Protein AF-A0A9E0J235-F1 (afdb_monomer_lite)

Radius of gyration: 13.7 Å; chains: 1; bounding box: 37×40×34 Å

Structure (mmCIF, N/CA/C/O backbone):
data_AF-A0A9E0J235-F1
#
_entry.id   AF-A0A9E0J235-F1
#
loop_
_atom_site.group_PDB
_atom_site.id
_atom_site.type_symbol
_atom_site.label_atom_id
_atom_site.label_alt_id
_atom_site.label_comp_id
_atom_site.label_asym_id
_atom_site.label_entity_id
_atom_site.label_seq_id
_atom_site.pdbx_PDB_ins_code
_atom_site.Cartn_x
_atom_site.Cartn_y
_atom_site.Cartn_z
_atom_site.occupancy
_atom_site.B_iso_or_equiv
_atom_site.auth_seq_id
_atom_site.auth_comp_id
_atom_site.auth_asym_id
_atom_site.auth_atom_id
_atom_site.pdbx_PDB_model_num
ATOM 1 N N . MET A 1 1 ? 22.272 4.866 0.485 1.00 37.78 1 MET A N 1
ATOM 2 C CA . MET A 1 1 ? 21.443 4.958 -0.735 1.00 37.78 1 MET A CA 1
ATOM 3 C C . MET A 1 1 ? 20.359 5.985 -0.483 1.00 37.78 1 MET A C 1
ATOM 5 O O . MET A 1 1 ? 19.575 5.805 0.43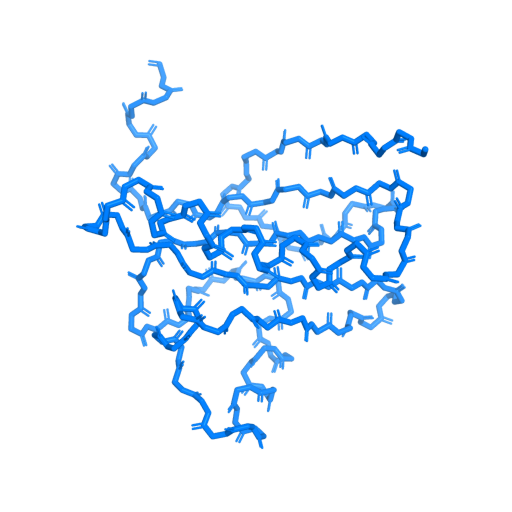8 1.00 37.78 1 MET A O 1
ATOM 9 N N . THR A 1 2 ? 20.383 7.093 -1.216 1.00 34.56 2 THR A N 1
ATOM 10 C CA . THR A 1 2 ? 19.401 8.182 -1.133 1.00 34.56 2 THR A CA 1
ATOM 11 C C . THR A 1 2 ? 18.332 7.946 -2.194 1.00 34.56 2 THR A C 1
ATOM 13 O O . THR A 1 2 ? 18.632 8.058 -3.378 1.00 34.56 2 THR A O 1
ATOM 16 N N . ALA A 1 3 ? 17.122 7.573 -1.780 1.00 36.03 3 ALA A N 1
ATOM 17 C CA . ALA A 1 3 ? 15.967 7.515 -2.671 1.00 36.03 3 ALA A CA 1
ATOM 18 C C . ALA A 1 3 ? 15.360 8.919 -2.790 1.00 36.03 3 ALA A C 1
ATOM 20 O O . ALA A 1 3 ? 15.137 9.584 -1.773 1.00 36.03 3 ALA A O 1
ATOM 21 N N . THR A 1 4 ? 15.097 9.369 -4.015 1.00 39.34 4 THR A N 1
ATOM 22 C CA . THR A 1 4 ? 14.399 10.635 -4.264 1.00 39.34 4 THR A CA 1
ATOM 23 C C . THR A 1 4 ? 12.897 10.374 -4.193 1.00 39.34 4 THR A C 1
ATOM 25 O O . THR A 1 4 ? 12.363 9.540 -4.922 1.00 39.34 4 THR A O 1
ATOM 28 N N . VAL A 1 5 ? 12.211 11.057 -3.273 1.00 47.66 5 VAL A N 1
ATOM 29 C CA . VAL A 1 5 ? 10.757 10.942 -3.101 1.00 47.66 5 VAL A CA 1
ATOM 30 C C . VAL A 1 5 ? 10.092 12.087 -3.851 1.00 47.66 5 VAL A C 1
ATOM 32 O O . VAL A 1 5 ? 10.194 13.243 -3.443 1.00 47.66 5 VAL A O 1
ATOM 35 N N . THR A 1 6 ? 9.398 11.771 -4.942 1.00 49.62 6 THR A N 1
ATOM 36 C CA . THR A 1 6 ? 8.580 12.742 -5.673 1.00 49.62 6 THR A CA 1
ATOM 37 C C . THR A 1 6 ? 7.124 12.556 -5.265 1.00 49.62 6 THR A C 1
ATOM 39 O O . THR A 1 6 ? 6.482 11.558 -5.599 1.00 49.62 6 THR A O 1
ATOM 42 N N . THR A 1 7 ? 6.604 13.516 -4.501 1.00 43.28 7 THR A N 1
ATOM 43 C CA . THR A 1 7 ? 5.194 13.558 -4.104 1.00 43.28 7 THR A CA 1
ATOM 44 C C . THR A 1 7 ? 4.399 14.258 -5.195 1.00 43.28 7 THR A C 1
ATOM 46 O O . THR A 1 7 ? 4.655 15.423 -5.494 1.00 43.28 7 THR A O 1
ATOM 49 N N . THR A 1 8 ? 3.419 13.579 -5.788 1.00 45.62 8 THR A N 1
ATOM 50 C CA . THR A 1 8 ? 2.490 14.212 -6.729 1.00 45.62 8 THR A CA 1
ATOM 51 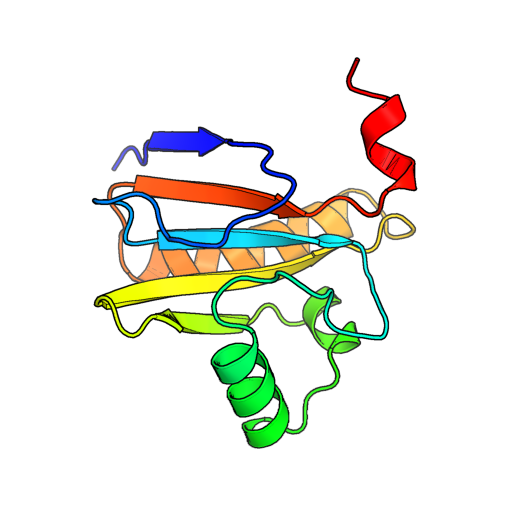C C . THR A 1 8 ? 1.059 13.891 -6.308 1.00 45.62 8 THR A C 1
ATOM 53 O O . THR A 1 8 ? 0.646 12.733 -6.280 1.00 45.62 8 THR A O 1
ATOM 56 N N . ALA A 1 9 ? 0.297 14.926 -5.950 1.00 39.66 9 ALA A N 1
ATOM 57 C CA . ALA A 1 9 ? -1.137 14.821 -5.712 1.00 39.66 9 ALA A CA 1
ATOM 58 C C . ALA A 1 9 ? -1.841 14.816 -7.072 1.00 39.66 9 ALA A C 1
ATOM 60 O O . ALA A 1 9 ? -1.795 15.808 -7.796 1.00 39.66 9 ALA A O 1
ATOM 61 N N . ILE A 1 10 ? -2.431 13.686 -7.460 1.00 44.19 10 ILE A N 1
ATOM 62 C CA . ILE A 1 10 ? -3.074 13.544 -8.768 1.00 44.19 10 ILE A CA 1
ATOM 63 C C . ILE A 1 10 ? -4.445 12.919 -8.549 1.00 44.19 10 ILE A C 1
ATOM 65 O O . ILE A 1 10 ? -4.550 11.791 -8.076 1.00 44.19 10 ILE A O 1
ATOM 69 N N . ALA A 1 11 ? -5.495 13.650 -8.926 1.00 37.34 11 ALA A N 1
ATOM 70 C CA . ALA A 1 11 ? -6.886 13.206 -8.838 1.00 37.34 11 ALA A CA 1
ATOM 71 C C . ALA A 1 11 ? -7.223 12.057 -9.812 1.00 37.34 11 ALA A C 1
ATOM 73 O O . ALA A 1 11 ? -8.288 11.451 -9.732 1.00 37.34 11 ALA A O 1
ATOM 74 N N . SER A 1 12 ? -6.341 11.743 -10.764 1.00 37.00 12 SER A N 1
ATOM 75 C CA . SER A 1 12 ? -6.540 10.675 -11.748 1.00 37.00 12 SER A CA 1
ATOM 76 C C . SER A 1 12 ? -5.194 10.226 -12.306 1.00 37.00 12 SER A C 1
ATOM 78 O O . SER A 1 12 ? -4.567 10.952 -13.073 1.00 37.00 12 SER A O 1
ATOM 80 N N . PHE A 1 13 ? -4.741 9.025 -11.942 1.00 44.78 13 PHE A N 1
ATOM 81 C CA . PHE A 1 13 ? -3.504 8.467 -12.483 1.00 44.78 13 PHE A CA 1
ATOM 82 C C . PHE A 1 13 ? -3.799 7.337 -13.462 1.00 44.78 13 PHE A C 1
ATOM 84 O O . PHE A 1 13 ? -3.804 6.159 -13.115 1.00 44.78 13 PHE A O 1
ATOM 91 N N . GLN A 1 14 ? -4.084 7.715 -14.710 1.00 41.50 14 GLN A N 1
ATOM 92 C CA . GLN A 1 14 ? -4.375 6.757 -15.780 1.00 41.50 14 GLN A CA 1
ATOM 93 C C . GLN A 1 14 ? -3.113 6.074 -16.332 1.00 41.50 14 GLN A C 1
ATOM 95 O O . GLN A 1 14 ? -3.226 5.030 -16.972 1.00 41.50 14 GLN A O 1
ATOM 100 N N . LYS A 1 15 ? -1.913 6.627 -16.088 1.00 40.53 15 LYS A N 1
ATOM 101 C CA . LYS A 1 15 ? -0.655 6.098 -16.626 1.00 40.53 15 LYS A CA 1
ATOM 102 C C . LYS A 1 15 ? 0.521 6.396 -15.698 1.00 40.53 15 LYS A C 1
ATOM 104 O O . LYS A 1 15 ? 0.698 7.542 -15.299 1.00 40.53 15 LYS A O 1
ATOM 109 N N . ALA A 1 16 ? 1.326 5.371 -15.400 1.00 46.59 16 ALA A N 1
ATOM 110 C CA . ALA A 1 16 ? 2.620 5.548 -14.745 1.00 46.59 16 ALA A CA 1
ATOM 111 C C . ALA A 1 16 ? 3.464 6.570 -15.527 1.00 46.59 16 ALA A C 1
ATOM 113 O O . ALA A 1 16 ? 3.489 6.510 -16.760 1.00 46.59 16 ALA A O 1
ATOM 114 N N . PRO A 1 17 ? 4.130 7.523 -14.858 1.00 48.66 17 PRO A N 1
ATOM 115 C CA . PRO A 1 17 ? 4.948 8.492 -15.561 1.00 48.66 17 PRO A CA 1
ATOM 116 C C . PRO A 1 17 ? 6.161 7.740 -16.122 1.00 48.66 17 PRO A C 1
ATOM 118 O O . PRO A 1 17 ? 6.748 6.891 -15.447 1.00 48.66 17 PRO A O 1
ATOM 121 N N . ALA A 1 18 ? 6.495 7.995 -17.387 1.00 44.62 18 ALA A N 1
ATOM 122 C CA . ALA A 1 18 ? 7.552 7.266 -18.077 1.00 44.62 18 ALA A CA 1
ATOM 123 C C . ALA A 1 18 ? 8.865 7.344 -17.276 1.00 44.62 18 ALA A C 1
ATOM 125 O O . ALA A 1 18 ? 9.374 8.432 -17.024 1.00 44.62 18 ALA A O 1
ATOM 126 N N . GLY A 1 19 ? 9.378 6.187 -16.849 1.00 52.75 19 GLY A N 1
ATOM 127 C CA . GLY A 1 19 ? 10.605 6.067 -16.054 1.00 52.75 19 GLY A CA 1
ATOM 128 C C . GLY A 1 19 ? 10.400 5.725 -14.576 1.00 52.75 19 GLY A C 1
ATOM 129 O O . GLY A 1 19 ? 11.308 5.154 -13.977 1.00 52.75 19 GLY A O 1
ATOM 130 N N . ILE A 1 20 ? 9.219 5.963 -13.989 1.00 60.53 20 ILE A N 1
ATOM 131 C CA . ILE A 1 20 ? 8.978 5.589 -12.588 1.00 60.53 20 ILE A CA 1
ATOM 132 C C . ILE A 1 20 ? 8.505 4.143 -12.506 1.00 60.53 20 ILE A C 1
ATOM 134 O O . ILE A 1 20 ? 7.383 3.801 -12.880 1.00 60.53 20 ILE A O 1
ATOM 138 N N . ARG A 1 21 ? 9.385 3.297 -11.969 1.00 71.06 21 ARG A N 1
ATOM 139 C CA . ARG A 1 21 ? 9.124 1.868 -11.784 1.00 71.06 21 ARG A CA 1
ATOM 140 C C . ARG A 1 21 ? 8.477 1.537 -10.449 1.00 71.06 21 ARG A C 1
ATOM 142 O O . ARG A 1 21 ? 7.934 0.453 -10.348 1.00 71.06 21 ARG A O 1
ATOM 149 N N . HIS A 1 22 ? 8.496 2.417 -9.448 1.00 77.12 22 HIS A N 1
ATOM 150 C CA . HIS A 1 22 ? 7.948 2.107 -8.125 1.00 77.12 22 HIS A CA 1
ATOM 151 C C . HIS A 1 22 ? 6.933 3.155 -7.696 1.00 77.12 22 HIS A C 1
ATOM 153 O O . HIS A 1 22 ? 7.233 4.347 -7.659 1.00 77.12 22 HIS A O 1
ATOM 159 N N . ILE A 1 23 ? 5.720 2.709 -7.383 1.00 80.06 23 ILE A N 1
ATOM 160 C CA . ILE A 1 23 ? 4.594 3.587 -7.061 1.00 80.06 23 ILE A CA 1
ATOM 161 C C . ILE A 1 23 ? 3.990 3.142 -5.734 1.00 80.06 23 ILE A C 1
ATOM 163 O O . ILE A 1 23 ? 3.616 1.983 -5.581 1.00 80.06 23 ILE A O 1
ATOM 167 N N . LEU A 1 24 ? 3.862 4.057 -4.776 1.00 83.81 24 LEU A N 1
ATOM 168 C CA . LEU A 1 24 ? 3.084 3.847 -3.560 1.00 83.81 24 LEU A CA 1
ATOM 169 C C . LEU A 1 24 ? 1.772 4.618 -3.676 1.00 83.81 24 LEU A C 1
ATOM 171 O O . LEU A 1 24 ? 1.766 5.847 -3.709 1.00 83.81 24 LEU A O 1
ATOM 175 N N . VAL A 1 25 ? 0.664 3.889 -3.714 1.00 82.62 25 VAL A N 1
ATOM 176 C CA . VAL A 1 25 ? -0.687 4.438 -3.772 1.00 82.62 25 VAL A CA 1
ATOM 177 C C . VAL A 1 25 ? -1.288 4.420 -2.378 1.00 82.62 25 VAL A C 1
ATOM 179 O O . VAL A 1 25 ? -1.511 3.359 -1.790 1.00 82.62 25 VAL A O 1
ATOM 182 N N . VAL A 1 26 ? -1.571 5.613 -1.872 1.00 83.88 26 VAL A N 1
ATOM 183 C CA . VAL A 1 26 ? -2.218 5.853 -0.588 1.00 83.88 26 VAL A CA 1
ATOM 184 C C . VAL A 1 26 ? -3.644 6.309 -0.854 1.00 83.88 26 VAL A C 1
ATOM 186 O O . VAL A 1 26 ? -3.872 7.267 -1.587 1.00 83.88 26 VAL A O 1
ATOM 189 N N . THR A 1 27 ? -4.611 5.627 -0.260 1.00 81.19 27 THR A N 1
ATOM 190 C CA . THR A 1 27 ? -6.037 5.962 -0.371 1.00 81.19 27 THR A CA 1
ATOM 191 C C . THR A 1 27 ? -6.673 5.944 1.022 1.00 81.19 27 THR A C 1
ATOM 193 O O . THR A 1 27 ? -6.185 5.220 1.892 1.00 81.19 27 THR A O 1
ATOM 196 N N . PRO A 1 28 ? -7.716 6.742 1.304 1.00 81.56 28 PRO A N 1
ATOM 197 C CA . PRO A 1 28 ? -8.439 6.630 2.561 1.00 81.56 28 PRO A CA 1
ATOM 198 C C . PRO A 1 28 ? -9.136 5.269 2.670 1.00 81.56 28 PRO A C 1
ATOM 200 O O . PRO A 1 28 ? -9.423 4.607 1.669 1.00 81.56 28 PRO A O 1
ATOM 203 N N . LEU A 1 29 ? -9.419 4.848 3.903 1.00 80.06 29 LEU A N 1
ATOM 204 C CA . LEU A 1 29 ? -10.173 3.628 4.171 1.00 80.06 29 LEU A CA 1
ATOM 205 C C . LEU A 1 29 ? -11.523 3.664 3.441 1.00 80.06 29 LEU A C 1
ATOM 207 O O . LEU A 1 29 ? -12.394 4.476 3.743 1.00 80.06 29 LEU A O 1
ATOM 211 N N . ALA A 1 30 ? -11.709 2.731 2.511 1.00 76.69 30 ALA A N 1
ATOM 212 C CA . ALA A 1 30 ? -12.942 2.573 1.761 1.00 76.69 30 ALA A CA 1
ATOM 213 C C . ALA A 1 30 ? -13.352 1.098 1.716 1.00 76.69 30 ALA A C 1
ATOM 215 O O . ALA A 1 30 ? -12.525 0.192 1.606 1.00 76.69 30 ALA A O 1
ATOM 216 N N . LYS A 1 31 ? -14.664 0.838 1.764 1.00 72.38 31 LYS A N 1
ATOM 217 C CA . LYS A 1 31 ? -15.208 -0.528 1.636 1.00 72.38 31 LYS A CA 1
ATOM 218 C C . LYS A 1 31 ? -15.063 -1.079 0.213 1.00 72.38 31 LYS A C 1
ATOM 220 O O . LYS A 1 31 ? -15.082 -2.292 0.014 1.00 72.38 31 LYS A O 1
ATOM 225 N N . THR A 1 32 ? -14.908 -0.194 -0.768 1.00 70.75 32 THR A N 1
ATOM 226 C CA . THR A 1 32 ? -14.819 -0.505 -2.196 1.00 70.75 32 THR A CA 1
ATOM 227 C C . THR A 1 32 ? -13.606 0.171 -2.819 1.00 70.75 32 THR A C 1
ATOM 229 O O . THR A 1 32 ? -13.218 1.262 -2.413 1.00 70.75 32 THR A O 1
ATOM 232 N N . LEU A 1 33 ? -13.031 -0.454 -3.846 1.00 70.25 33 LEU A N 1
ATOM 233 C CA . LEU A 1 33 ? -11.965 0.153 -4.642 1.00 70.25 33 LEU A CA 1
ATOM 234 C C . LEU A 1 33 ? -12.513 1.342 -5.445 1.00 70.25 33 LEU A C 1
ATOM 236 O O . LEU A 1 33 ? -13.471 1.167 -6.203 1.00 70.25 33 LEU A O 1
ATOM 240 N N . ALA A 1 34 ? -11.890 2.514 -5.306 1.00 68.44 34 ALA A N 1
ATOM 241 C CA . ALA A 1 34 ? -12.251 3.710 -6.062 1.00 68.44 34 ALA A CA 1
ATOM 242 C C . ALA A 1 34 ? -12.126 3.483 -7.582 1.00 68.44 34 ALA A C 1
ATOM 244 O O . ALA A 1 34 ? -11.264 2.736 -8.066 1.00 68.44 34 ALA A O 1
ATOM 245 N N . GLN A 1 35 ? -13.014 4.117 -8.351 1.00 59.69 35 GLN A N 1
ATOM 246 C CA . GLN A 1 35 ? -12.913 4.124 -9.808 1.00 59.69 35 GLN A CA 1
ATOM 247 C C . GLN A 1 35 ? -11.758 5.057 -10.206 1.00 59.69 35 GLN A C 1
ATOM 249 O O . GLN A 1 35 ? -11.679 6.169 -9.705 1.00 59.69 35 GLN A O 1
ATOM 254 N N . GLY A 1 36 ? -10.829 4.586 -11.046 1.00 64.88 36 GLY A N 1
ATOM 255 C CA . GLY A 1 36 ? -9.627 5.347 -11.426 1.00 64.88 36 GLY A CA 1
ATOM 256 C C . GLY A 1 36 ? -8.334 4.964 -10.693 1.00 64.88 36 GLY A C 1
ATOM 257 O O . GLY A 1 36 ? -7.304 5.587 -10.937 1.00 64.88 36 GLY A O 1
ATOM 258 N N . LEU A 1 37 ? -8.350 3.931 -9.838 1.00 67.56 37 LEU A N 1
ATOM 259 C CA . LEU A 1 37 ? -7.116 3.395 -9.252 1.00 67.56 37 LEU A CA 1
ATOM 260 C C . LEU A 1 37 ? -6.200 2.794 -10.335 1.00 67.56 37 LEU A C 1
ATOM 262 O O . LEU A 1 37 ? -6.700 2.081 -11.220 1.00 67.56 37 LEU A O 1
ATOM 266 N N . PRO A 1 38 ? -4.872 3.008 -10.249 1.00 67.81 38 PRO A N 1
ATOM 267 C CA . PRO A 1 38 ? -3.942 2.363 -11.162 1.00 67.81 38 PRO A CA 1
ATOM 268 C C . PRO A 1 38 ? -4.071 0.843 -11.037 1.00 67.81 38 PRO A C 1
ATOM 270 O O . PRO A 1 38 ? -4.409 0.319 -9.980 1.00 67.81 38 PRO A O 1
ATOM 273 N N . ALA A 1 39 ? -3.858 0.111 -12.132 1.00 72.62 39 ALA A N 1
ATOM 274 C CA . ALA A 1 39 ? -3.848 -1.355 -12.123 1.00 72.62 39 ALA A CA 1
ATOM 275 C C . ALA A 1 39 ? -5.027 -2.017 -11.364 1.00 72.62 39 ALA A C 1
ATOM 277 O O . ALA A 1 39 ? -4.888 -3.107 -10.810 1.00 72.62 39 ALA A O 1
ATOM 278 N N . ARG A 1 40 ? -6.210 -1.381 -11.341 1.00 75.31 40 ARG A N 1
ATOM 279 C CA . ARG A 1 40 ? -7.370 -1.829 -10.552 1.00 75.31 40 ARG A CA 1
ATOM 280 C C . ARG A 1 40 ? -7.761 -3.277 -10.836 1.00 75.31 40 ARG A C 1
ATOM 282 O O . ARG A 1 40 ? -8.135 -3.996 -9.914 1.00 75.31 40 ARG A O 1
ATOM 289 N N . SER A 1 41 ? -7.682 -3.706 -12.094 1.00 76.50 41 SER A N 1
ATOM 290 C CA . SER A 1 41 ? -7.958 -5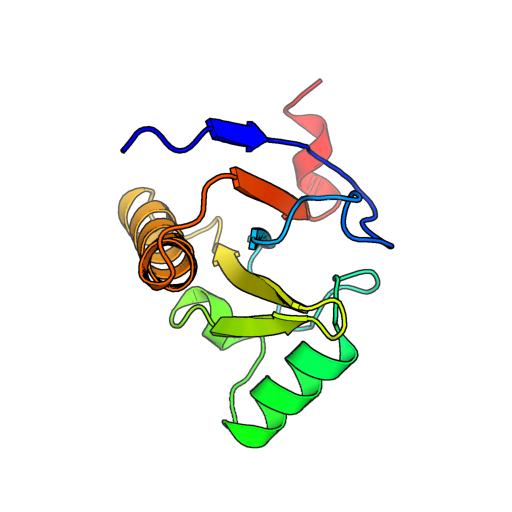.088 -12.499 1.00 76.50 41 SER A CA 1
ATOM 291 C C . SER A 1 41 ? -6.972 -6.080 -11.874 1.00 76.50 41 SER A C 1
ATOM 293 O O . SER A 1 41 ? -7.393 -7.128 -11.388 1.00 76.50 41 SER A O 1
ATOM 295 N N . GLN A 1 42 ? -5.685 -5.731 -11.809 1.00 80.75 42 GLN A N 1
ATOM 296 C CA . GLN A 1 42 ? -4.646 -6.539 -11.164 1.00 80.75 42 GLN A CA 1
ATOM 297 C C . GLN A 1 42 ? -4.824 -6.540 -9.646 1.00 80.75 42 GLN A C 1
ATOM 299 O O . GLN A 1 42 ? -4.789 -7.603 -9.035 1.00 80.75 42 GLN A O 1
ATOM 304 N N . LEU A 1 43 ? -5.111 -5.385 -9.038 1.00 81.38 43 LEU A N 1
ATOM 305 C CA . LEU A 1 43 ? -5.408 -5.294 -7.607 1.00 81.38 43 LEU A CA 1
ATOM 306 C C . LEU A 1 43 ? -6.621 -6.158 -7.237 1.00 81.38 43 LEU A C 1
ATOM 308 O O . LEU A 1 43 ? -6.559 -6.931 -6.285 1.00 81.38 43 LEU A O 1
ATOM 312 N N . ALA A 1 44 ? -7.703 -6.089 -8.017 1.00 80.94 44 ALA A N 1
ATOM 313 C CA . ALA A 1 44 ? -8.886 -6.920 -7.818 1.00 80.94 44 ALA A CA 1
ATOM 314 C C . ALA A 1 44 ? -8.578 -8.418 -7.991 1.00 80.94 44 ALA A C 1
ATOM 316 O O . ALA A 1 44 ? -9.062 -9.234 -7.208 1.00 80.94 44 ALA A O 1
ATOM 317 N N . ALA A 1 45 ? -7.746 -8.787 -8.970 1.00 82.81 45 ALA A N 1
ATOM 318 C CA . ALA A 1 45 ? -7.309 -10.167 -9.166 1.00 82.81 45 ALA A CA 1
ATOM 319 C C . ALA A 1 45 ? -6.453 -10.677 -7.994 1.00 82.81 45 ALA A C 1
ATOM 321 O O . ALA A 1 45 ? -6.673 -11.788 -7.517 1.00 82.81 45 ALA A O 1
ATOM 322 N N . VAL A 1 46 ? -5.521 -9.865 -7.482 1.00 83.50 46 VAL A N 1
ATOM 323 C CA . VAL A 1 46 ? -4.675 -10.209 -6.327 1.00 83.50 46 VAL A CA 1
ATOM 324 C C . VAL A 1 46 ? -5.504 -10.315 -5.046 1.00 83.50 46 VAL A C 1
ATOM 326 O O . VAL A 1 46 ? -5.320 -11.270 -4.292 1.00 83.50 46 VAL A O 1
ATOM 329 N N . LEU A 1 47 ? -6.444 -9.392 -4.820 1.00 83.62 47 LEU A N 1
ATOM 330 C CA . LEU A 1 47 ? -7.385 -9.453 -3.698 1.00 83.62 47 LEU A CA 1
ATOM 331 C C . LEU A 1 47 ? -8.244 -10.719 -3.767 1.00 83.62 47 LEU A C 1
ATOM 333 O O . LEU A 1 47 ? -8.357 -11.426 -2.771 1.00 83.62 47 LEU A O 1
ATOM 337 N N . LYS A 1 48 ? -8.770 -11.062 -4.952 1.00 81.88 48 LYS A N 1
ATOM 338 C CA . LYS A 1 48 ? -9.538 -12.298 -5.160 1.00 81.88 48 LYS A CA 1
ATOM 339 C C . LYS A 1 48 ? -8.682 -13.549 -4.944 1.00 81.88 48 LYS A C 1
ATOM 341 O O . LYS A 1 48 ? -9.150 -14.488 -4.317 1.00 81.88 48 LYS A O 1
ATOM 346 N N . ARG A 1 49 ? -7.424 -13.556 -5.408 1.00 84.50 49 ARG A N 1
ATOM 347 C CA . ARG A 1 49 ? -6.484 -14.679 -5.224 1.00 84.50 49 ARG A CA 1
ATOM 348 C C . ARG A 1 49 ? -6.114 -14.907 -3.759 1.00 84.50 49 ARG A C 1
ATOM 350 O O . ARG A 1 49 ? -5.839 -16.034 -3.376 1.00 84.50 49 ARG A O 1
ATOM 357 N N . ARG A 1 50 ? -6.045 -13.837 -2.965 1.00 79.44 50 ARG A N 1
ATOM 358 C CA . ARG A 1 50 ? -5.699 -13.889 -1.536 1.00 79.44 50 ARG A CA 1
ATOM 359 C C . ARG A 1 50 ? -6.929 -13.924 -0.619 1.00 79.44 50 ARG A C 1
ATOM 361 O O . ARG A 1 50 ? -6.751 -13.874 0.589 1.00 79.44 50 ARG A O 1
ATOM 368 N N . GLU A 1 51 ? -8.140 -13.965 -1.183 1.00 79.62 51 GLU A N 1
ATOM 369 C CA . GLU A 1 51 ? -9.418 -13.895 -0.454 1.00 79.62 51 GLU A CA 1
ATOM 370 C C . GLU A 1 51 ? -9.525 -12.678 0.491 1.00 79.62 51 GLU A C 1
ATOM 372 O O . GLU A 1 51 ? -10.170 -12.715 1.538 1.00 79.62 51 GLU A O 1
ATOM 377 N N . LEU A 1 52 ? -8.897 -11.561 0.109 1.00 81.94 52 LEU A N 1
ATOM 378 C CA . LEU A 1 52 ? -8.842 -10.337 0.904 1.00 81.94 52 LEU A CA 1
ATOM 379 C C . LEU A 1 52 ? -9.903 -9.331 0.456 1.00 81.94 52 LEU A C 1
ATOM 381 O O . LEU A 1 52 ? -10.125 -9.100 -0.734 1.00 81.94 52 LEU A O 1
ATOM 385 N N . LYS A 1 53 ? -10.531 -8.673 1.433 1.00 81.50 53 LYS A N 1
ATOM 386 C CA . LYS A 1 53 ? -11.447 -7.552 1.186 1.00 81.50 53 LYS A CA 1
ATOM 387 C C . LYS A 1 53 ? -10.646 -6.262 0.979 1.00 81.50 53 LYS A C 1
ATOM 389 O O . LYS A 1 53 ? -9.605 -6.107 1.612 1.00 81.50 53 LYS A O 1
ATOM 394 N N . PRO A 1 54 ? -11.147 -5.290 0.192 1.00 77.62 54 PRO A N 1
ATOM 395 C CA . PRO A 1 54 ? -10.485 -3.995 0.027 1.00 77.62 54 PRO A CA 1
ATOM 396 C C . PRO A 1 54 ? -10.157 -3.308 1.360 1.00 77.62 54 PRO A C 1
ATOM 398 O O . PRO A 1 54 ? -9.052 -2.815 1.522 1.00 77.62 54 PRO A O 1
ATOM 401 N N . ALA A 1 55 ? -11.058 -3.376 2.347 1.00 79.62 55 ALA A N 1
ATOM 402 C CA . ALA A 1 55 ? -10.847 -2.791 3.674 1.00 79.62 55 ALA A CA 1
ATOM 403 C C . ALA A 1 55 ? -9.646 -3.384 4.446 1.00 79.62 55 ALA A C 1
ATOM 405 O O . ALA A 1 55 ? -9.087 -2.718 5.314 1.00 79.62 55 ALA A O 1
ATOM 406 N N . GLU A 1 56 ? -9.205 -4.605 4.121 1.00 81.88 56 GLU A N 1
ATOM 407 C CA . GLU A 1 56 ? -8.035 -5.225 4.760 1.00 81.88 56 GLU A CA 1
ATOM 408 C C . GLU A 1 56 ? -6.712 -4.589 4.302 1.00 81.88 56 GLU A C 1
ATOM 410 O O . GLU A 1 56 ? -5.699 -4.723 4.992 1.00 81.88 56 GLU A O 1
ATOM 415 N N . LEU A 1 57 ? -6.720 -3.811 3.209 1.00 80.88 57 LEU A N 1
ATOM 416 C CA . LEU A 1 57 ? -5.573 -3.000 2.77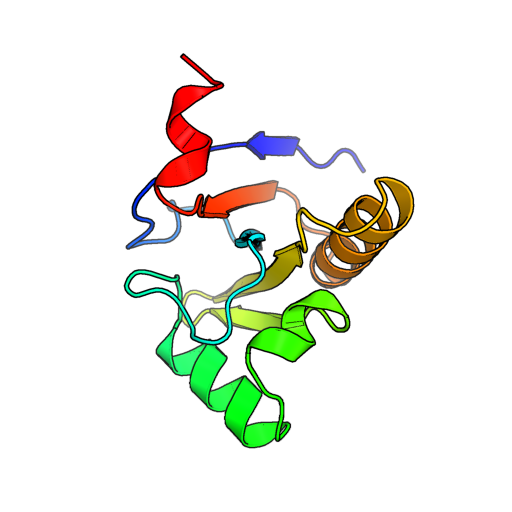6 1.00 80.88 57 LEU A CA 1
ATOM 417 C C . LEU A 1 57 ? -5.158 -1.951 3.819 1.00 80.88 57 LEU A C 1
ATOM 419 O O . LEU A 1 57 ? -4.048 -1.427 3.739 1.00 80.88 57 LEU A O 1
ATOM 423 N N . ALA A 1 58 ? -6.023 -1.651 4.797 1.00 79.56 58 ALA A N 1
ATOM 424 C CA . ALA A 1 58 ? -5.700 -0.766 5.913 1.00 79.56 58 ALA A CA 1
ATOM 425 C C . ALA A 1 58 ? -4.868 -1.429 7.018 1.00 79.56 58 ALA A C 1
ATOM 427 O O . ALA A 1 58 ? -4.330 -0.750 7.889 1.00 79.56 58 ALA A O 1
ATOM 428 N N . LYS A 1 59 ? -4.734 -2.758 6.988 1.00 80.44 59 LYS A N 1
ATOM 429 C CA . LYS A 1 59 ? -3.906 -3.528 7.931 1.00 80.44 59 LYS A CA 1
ATOM 430 C C . LYS A 1 59 ? -2.733 -4.198 7.233 1.00 80.44 59 LYS A C 1
ATOM 432 O O . LYS A 1 59 ? -1.617 -4.202 7.762 1.00 80.44 59 LYS A O 1
ATOM 437 N N . SER A 1 60 ? -2.999 -4.735 6.048 1.00 82.19 60 SER A N 1
ATOM 438 C CA . SER A 1 60 ? -2.058 -5.493 5.235 1.00 82.19 60 SER A CA 1
ATOM 439 C C . SER A 1 60 ? -1.912 -4.829 3.868 1.00 82.19 60 SER A C 1
ATOM 441 O O . SER A 1 60 ? -2.683 -5.133 2.955 1.00 82.19 60 SER A O 1
ATOM 443 N N . PRO A 1 61 ? -0.929 -3.924 3.712 1.00 85.00 61 PRO A N 1
ATOM 444 C CA . PRO A 1 61 ? -0.574 -3.377 2.411 1.00 85.00 61 PRO A CA 1
ATOM 445 C C . PRO A 1 61 ? -0.230 -4.485 1.419 1.00 85.00 61 PRO A C 1
ATOM 447 O O . PRO A 1 61 ? 0.321 -5.522 1.797 1.00 85.00 61 PRO A O 1
ATOM 450 N N . LEU A 1 62 ? -0.522 -4.252 0.143 1.00 86.81 62 LEU A N 1
ATOM 451 C CA . LEU A 1 62 ? -0.226 -5.202 -0.926 1.00 86.81 62 LEU A CA 1
ATOM 452 C C . LEU A 1 62 ? 0.614 -4.537 -2.001 1.00 86.81 62 LEU A C 1
ATOM 454 O O . LEU A 1 62 ? 0.273 -3.457 -2.469 1.00 86.81 62 LEU A O 1
ATOM 458 N N . ALA A 1 63 ? 1.672 -5.216 -2.432 1.00 85.62 63 ALA A N 1
ATOM 459 C CA . ALA A 1 63 ? 2.387 -4.872 -3.649 1.00 85.62 63 ALA A CA 1
ATOM 460 C C . ALA A 1 63 ? 1.923 -5.759 -4.806 1.00 85.62 63 ALA A C 1
ATOM 462 O O . ALA A 1 63 ? 1.608 -6.937 -4.616 1.00 85.62 63 ALA A O 1
ATOM 463 N N . LEU A 1 64 ? 1.867 -5.168 -5.992 1.00 85.25 64 LEU A N 1
ATOM 464 C CA . LEU A 1 64 ? 1.581 -5.832 -7.251 1.00 85.25 64 LEU A CA 1
ATOM 465 C C . LEU A 1 64 ? 2.541 -5.339 -8.325 1.00 85.25 64 LEU A C 1
ATOM 467 O O . LEU A 1 64 ? 2.953 -4.180 -8.311 1.00 85.25 64 LEU A O 1
ATOM 471 N N . ASP A 1 65 ? 2.862 -6.217 -9.261 1.00 81.00 65 ASP A N 1
ATOM 472 C CA . ASP A 1 65 ? 3.700 -5.888 -10.404 1.00 81.00 65 ASP A CA 1
ATOM 473 C C . ASP A 1 65 ? 2.827 -5.358 -11.542 1.00 81.00 65 ASP A C 1
ATOM 475 O O . ASP A 1 65 ? 1.807 -5.946 -11.906 1.00 81.00 65 ASP A O 1
ATOM 479 N N . LEU A 1 66 ? 3.221 -4.209 -12.076 1.00 73.94 66 LEU A N 1
ATOM 480 C CA . LEU A 1 66 ? 2.624 -3.566 -13.230 1.00 73.94 66 LEU A CA 1
ATOM 481 C C . LEU A 1 66 ? 3.134 -4.244 -14.512 1.00 73.94 66 LEU A C 1
ATOM 483 O O . LEU A 1 66 ? 4.318 -4.571 -14.605 1.00 73.94 66 LEU A O 1
ATOM 487 N N . PRO A 1 67 ? 2.291 -4.371 -15.552 1.00 64.12 67 PRO A N 1
ATOM 488 C CA . PRO A 1 67 ? 2.663 -5.000 -16.824 1.00 64.12 67 PRO A CA 1
ATOM 489 C C . PRO A 1 67 ? 3.807 -4.278 -17.553 1.00 64.12 67 PRO A C 1
ATOM 491 O O . PRO A 1 67 ? 4.482 -4.879 -18.378 1.00 64.12 67 PRO A O 1
ATOM 494 N N . GLU A 1 68 ? 4.058 -3.012 -17.217 1.00 65.25 68 GLU A N 1
ATOM 495 C CA . GLU A 1 68 ? 5.153 -2.188 -17.746 1.00 65.25 68 GLU A CA 1
ATOM 496 C C . GLU A 1 68 ? 6.511 -2.469 -17.050 1.00 65.25 68 GLU A C 1
ATOM 498 O O . GLU A 1 68 ? 7.485 -1.759 -17.286 1.00 65.25 68 GLU A O 1
ATOM 503 N N . GLY A 1 69 ? 6.594 -3.472 -16.161 1.00 68.81 69 GLY A N 1
ATOM 504 C CA . GLY A 1 69 ? 7.822 -3.830 -15.431 1.00 68.81 69 GLY A CA 1
ATOM 505 C C . GLY A 1 69 ? 8.114 -2.958 -14.204 1.00 68.81 69 GLY A C 1
ATOM 506 O O . GLY A 1 69 ? 9.256 -2.883 -13.752 1.00 68.81 69 GLY A O 1
ATOM 507 N N . GLY A 1 70 ? 7.096 -2.271 -13.683 1.00 76.38 70 GLY A N 1
ATOM 508 C CA . GLY A 1 70 ? 7.155 -1.542 -12.414 1.00 76.38 70 GLY A CA 1
ATOM 509 C C . GLY A 1 70 ? 6.435 -2.283 -11.288 1.00 76.38 70 GLY A C 1
ATOM 510 O O . GLY A 1 70 ? 5.683 -3.211 -11.542 1.00 76.38 70 GLY A O 1
ATOM 511 N N . ARG A 1 71 ? 6.604 -1.850 -10.042 1.00 82.44 71 ARG A N 1
ATOM 512 C CA . ARG A 1 71 ? 5.923 -2.362 -8.855 1.00 82.44 71 ARG A CA 1
ATOM 513 C C . ARG A 1 71 ? 5.082 -1.272 -8.209 1.00 82.44 71 ARG A C 1
ATOM 515 O O . ARG A 1 71 ? 5.504 -0.128 -8.056 1.00 82.44 71 ARG A O 1
ATOM 522 N N . CYS A 1 72 ? 3.875 -1.633 -7.812 1.00 84.12 72 CYS A N 1
ATOM 523 C CA . CYS A 1 72 ? 2.911 -0.736 -7.207 1.00 84.12 72 CYS A CA 1
ATOM 524 C C . CYS A 1 72 ? 2.483 -1.281 -5.844 1.00 84.12 72 CYS A C 1
ATOM 526 O O . CYS A 1 72 ? 1.911 -2.364 -5.768 1.00 84.12 72 CYS A O 1
ATOM 528 N N . ALA A 1 73 ? 2.731 -0.538 -4.770 1.00 87.12 73 ALA A N 1
ATOM 529 C CA . ALA A 1 73 ? 2.215 -0.848 -3.444 1.00 87.12 73 ALA A CA 1
ATOM 530 C C . ALA A 1 73 ? 0.935 -0.058 -3.179 1.00 87.12 73 ALA A C 1
ATOM 532 O O . ALA A 1 73 ? 0.858 1.131 -3.469 1.00 87.12 73 ALA A O 1
ATOM 533 N N . TYR A 1 74 ? -0.062 -0.728 -2.615 1.00 86.38 74 TYR A N 1
ATOM 534 C CA . TYR A 1 74 ? -1.347 -0.169 -2.228 1.00 86.38 74 TYR A CA 1
ATOM 535 C C . TYR A 1 74 ? -1.497 -0.220 -0.722 1.00 86.38 74 TYR A C 1
ATOM 537 O O . TYR A 1 74 ? -1.288 -1.263 -0.094 1.00 86.38 74 TYR A O 1
ATOM 545 N N . VAL A 1 75 ? -1.926 0.905 -0.162 1.00 86.94 75 VAL A N 1
ATOM 546 C CA . VAL A 1 75 ? -2.264 1.025 1.248 1.00 86.94 75 VAL A CA 1
ATOM 547 C C . VAL A 1 75 ? -3.507 1.877 1.425 1.00 86.94 75 VAL A C 1
ATOM 549 O O . VAL A 1 75 ? -3.651 2.935 0.810 1.00 86.94 75 VAL A O 1
ATOM 552 N N . MET A 1 76 ? -4.405 1.397 2.283 1.00 87.38 76 MET A N 1
ATOM 553 C CA . MET A 1 76 ? -5.496 2.212 2.798 1.00 87.38 76 MET A CA 1
ATOM 554 C C . MET A 1 76 ? -5.085 2.815 4.138 1.00 87.38 76 MET A C 1
ATOM 556 O O . MET A 1 76 ? -4.513 2.132 4.981 1.00 87.38 76 MET A O 1
ATOM 560 N N . VAL A 1 77 ? -5.363 4.095 4.344 1.00 84.62 77 VAL A N 1
ATOM 561 C CA . VAL A 1 77 ? -5.125 4.767 5.621 1.00 84.62 77 VAL A CA 1
ATOM 562 C C . VAL A 1 77 ? -6.474 5.110 6.223 1.00 84.62 77 VAL A C 1
ATOM 564 O O . VAL A 1 77 ? -7.285 5.793 5.602 1.00 84.62 77 VAL A O 1
ATOM 567 N N . ASP A 1 78 ? -6.724 4.608 7.426 1.00 84.19 78 ASP A N 1
ATOM 568 C CA . ASP A 1 78 ? -7.904 4.980 8.194 1.00 84.19 78 ASP A CA 1
ATOM 569 C C . ASP A 1 78 ? -7.684 6.362 8.835 1.00 84.19 78 ASP A C 1
ATOM 571 O O . ASP A 1 78 ? -6.809 6.487 9.699 1.00 84.19 78 ASP A O 1
ATOM 575 N N . PRO A 1 79 ? -8.436 7.405 8.435 1.00 78.38 79 PRO A N 1
ATOM 576 C CA . PRO A 1 79 ? -8.306 8.728 9.038 1.00 78.38 79 PRO A CA 1
ATOM 577 C C . PRO A 1 79 ? -8.754 8.760 10.508 1.00 78.38 79 PRO A C 1
ATOM 579 O O . PRO A 1 79 ? -8.339 9.661 11.232 1.00 78.38 79 PRO A O 1
ATOM 582 N N . ALA A 1 80 ? -9.565 7.795 10.960 1.00 81.94 80 ALA A N 1
ATOM 583 C CA . ALA A 1 80 ? -9.994 7.678 12.353 1.00 81.94 80 ALA A CA 1
ATOM 584 C C . ALA A 1 80 ? -8.964 6.959 13.245 1.00 81.94 80 ALA A C 1
ATOM 586 O O . ALA A 1 80 ? -9.065 7.022 14.471 1.00 81.94 80 ALA A O 1
ATOM 587 N N . ALA A 1 81 ? -7.972 6.282 12.654 1.00 82.56 81 ALA A N 1
ATOM 588 C CA . ALA A 1 81 ? -6.901 5.640 13.406 1.00 82.56 81 ALA A CA 1
ATOM 589 C C . ALA A 1 81 ? -5.917 6.673 13.971 1.00 82.56 81 ALA A C 1
ATOM 591 O O . ALA A 1 81 ? -5.751 7.766 13.428 1.00 82.56 81 ALA A O 1
ATOM 592 N N . ASP A 1 82 ? -5.209 6.312 15.042 1.00 88.06 82 ASP A N 1
ATOM 593 C CA . ASP A 1 82 ? -4.185 7.174 15.620 1.00 88.06 82 ASP A CA 1
ATOM 594 C C . ASP A 1 82 ? -3.010 7.403 14.645 1.00 88.06 82 ASP A C 1
ATOM 596 O O . ASP A 1 82 ? -2.723 6.596 13.753 1.00 88.06 82 ASP A O 1
ATOM 600 N N . ARG A 1 83 ? -2.286 8.513 14.839 1.00 86.31 83 ARG A N 1
ATOM 601 C CA . ARG A 1 83 ? -1.149 8.910 13.992 1.00 86.31 83 ARG A CA 1
ATOM 602 C C . ARG A 1 83 ? -0.109 7.793 13.847 1.00 86.31 83 ARG A C 1
ATOM 604 O O . ARG A 1 83 ? 0.459 7.626 12.768 1.00 86.31 83 ARG A O 1
ATOM 611 N N . PHE A 1 84 ? 0.158 7.040 14.912 1.00 88.06 84 PHE A N 1
ATOM 612 C CA . PHE A 1 84 ? 1.152 5.973 14.903 1.00 88.06 84 PHE A CA 1
ATOM 613 C C . PHE A 1 84 ? 0.677 4.777 14.070 1.00 88.06 84 PHE A C 1
ATOM 615 O O . PHE A 1 84 ? 1.455 4.256 13.269 1.00 88.06 84 PHE A O 1
ATOM 622 N N . SER A 1 85 ? -0.593 4.390 14.168 1.00 85.31 85 SER A N 1
ATOM 623 C CA . SER A 1 85 ? -1.199 3.356 13.322 1.00 85.31 85 SER A CA 1
ATOM 624 C C . SER A 1 85 ? -1.177 3.742 11.841 1.00 85.31 85 SER A C 1
ATOM 626 O O . SER A 1 85 ? -0.753 2.941 11.002 1.00 85.31 85 SER A O 1
ATOM 628 N N . GLN A 1 86 ? -1.522 4.994 11.519 1.00 85.06 86 GLN A N 1
ATOM 629 C CA . GLN A 1 86 ? -1.452 5.518 10.149 1.00 85.06 86 GLN A CA 1
ATOM 630 C C . GLN A 1 86 ? -0.020 5.469 9.587 1.00 85.06 86 GLN A C 1
ATOM 632 O O . GLN A 1 86 ? 0.217 4.977 8.484 1.00 85.06 86 GLN A O 1
ATOM 637 N N . LEU A 1 87 ? 0.972 5.932 10.353 1.00 88.38 87 LEU A N 1
ATOM 638 C CA . LEU A 1 87 ? 2.375 5.892 9.927 1.00 88.38 87 LEU A CA 1
ATOM 639 C C . LEU A 1 87 ? 2.915 4.460 9.850 1.00 88.38 87 LEU A C 1
ATOM 641 O O . LEU A 1 87 ? 3.731 4.150 8.982 1.00 88.38 87 LEU A O 1
ATOM 645 N N . THR A 1 88 ? 2.442 3.567 10.718 1.00 89.69 88 THR A N 1
ATOM 646 C CA . THR A 1 88 ? 2.834 2.156 10.719 1.00 89.69 88 THR A CA 1
ATOM 647 C C . THR A 1 88 ? 2.386 1.462 9.440 1.00 89.69 88 THR A C 1
ATOM 649 O O . THR A 1 88 ? 3.186 0.741 8.836 1.00 89.69 88 THR A O 1
ATOM 652 N N . VAL A 1 89 ? 1.140 1.676 9.001 1.00 87.50 89 VAL A N 1
ATOM 653 C CA . VAL A 1 89 ? 0.647 1.058 7.764 1.00 87.50 89 VAL A CA 1
ATOM 654 C C . VAL A 1 89 ? 1.362 1.628 6.534 1.00 87.50 89 VAL A C 1
ATOM 656 O O . VAL A 1 89 ? 1.782 0.863 5.665 1.00 87.50 89 VAL A O 1
ATOM 659 N N . LEU A 1 90 ? 1.623 2.940 6.511 1.00 86.50 90 LEU A N 1
ATOM 660 C CA . LEU A 1 90 ? 2.414 3.586 5.459 1.00 86.50 90 LEU A CA 1
ATOM 661 C C . LEU A 1 90 ? 3.840 3.027 5.390 1.00 86.50 90 LEU A C 1
ATOM 663 O O . LEU A 1 90 ? 4.315 2.681 4.310 1.00 86.50 90 LEU A O 1
ATOM 667 N N . ARG A 1 91 ? 4.509 2.863 6.540 1.00 88.62 91 ARG A N 1
ATOM 668 C CA . ARG A 1 91 ? 5.853 2.271 6.610 1.00 88.62 91 ARG A CA 1
ATOM 669 C C . ARG A 1 91 ? 5.866 0.844 6.069 1.00 88.62 91 ARG A C 1
ATOM 671 O O . ARG A 1 91 ? 6.763 0.495 5.309 1.00 88.62 91 ARG A O 1
ATOM 678 N N . LYS A 1 92 ? 4.880 0.020 6.442 1.00 88.75 92 LYS A N 1
ATOM 679 C CA . LYS A 1 92 ? 4.747 -1.352 5.923 1.00 88.75 92 LYS A CA 1
ATOM 680 C C . LYS A 1 92 ? 4.586 -1.362 4.404 1.00 88.75 92 LYS A C 1
ATOM 682 O O . LYS A 1 92 ? 5.198 -2.187 3.743 1.00 88.75 92 LYS A O 1
ATOM 687 N N . ALA A 1 93 ? 3.805 -0.435 3.858 1.00 87.06 93 ALA A N 1
ATOM 688 C CA . ALA A 1 93 ? 3.598 -0.328 2.420 1.00 87.06 93 ALA A CA 1
ATOM 689 C C . ALA A 1 93 ? 4.866 0.117 1.676 1.00 87.06 93 ALA A C 1
ATOM 691 O O . ALA A 1 93 ? 5.216 -0.472 0.658 1.00 87.06 93 ALA A O 1
ATOM 692 N N . ALA A 1 94 ? 5.590 1.103 2.216 1.00 84.88 94 ALA A N 1
ATOM 693 C CA . ALA A 1 94 ? 6.865 1.551 1.662 1.00 84.88 94 ALA A CA 1
ATOM 694 C C . ALA A 1 94 ? 7.931 0.443 1.698 1.00 84.88 94 ALA A C 1
ATOM 696 O O . ALA A 1 94 ? 8.666 0.277 0.728 1.00 84.88 94 ALA A O 1
ATOM 697 N N . LEU A 1 95 ? 7.978 -0.361 2.769 1.00 86.25 95 LEU A N 1
ATOM 698 C CA . LEU A 1 95 ? 8.886 -1.510 2.872 1.00 86.25 95 LEU A CA 1
ATOM 699 C C . LEU A 1 95 ? 8.706 -2.506 1.718 1.00 86.25 95 LEU A C 1
ATOM 701 O O . LEU A 1 95 ? 9.699 -3.002 1.203 1.00 86.25 95 LEU A O 1
ATOM 705 N N . LEU A 1 96 ? 7.472 -2.738 1.252 1.00 84.94 96 LEU A N 1
ATOM 706 C CA . LEU A 1 96 ? 7.210 -3.643 0.123 1.00 84.94 96 LEU A CA 1
ATOM 707 C C . LEU A 1 96 ? 7.807 -3.171 -1.208 1.00 84.94 96 LEU A C 1
ATOM 709 O O . LEU A 1 96 ? 7.934 -3.986 -2.123 1.00 84.94 96 LEU A O 1
ATOM 713 N N . LEU A 1 97 ? 8.095 -1.873 -1.334 1.00 80.81 97 LEU A N 1
ATOM 714 C CA . LEU A 1 97 ? 8.776 -1.291 -2.491 1.00 80.81 97 LEU A CA 1
ATOM 715 C C . LEU A 1 97 ? 10.280 -1.196 -2.260 1.00 80.81 97 LEU A C 1
ATOM 717 O O . LEU A 1 97 ? 11.043 -1.417 -3.189 1.00 80.81 97 LEU A O 1
ATOM 721 N N . LEU A 1 98 ? 10.701 -0.871 -1.035 1.00 79.06 98 LEU A N 1
ATOM 722 C CA . LEU A 1 98 ? 12.111 -0.726 -0.675 1.00 79.06 98 LEU A CA 1
ATOM 723 C C . LEU A 1 98 ? 12.887 -2.046 -0.718 1.00 79.06 98 LEU A C 1
ATOM 725 O O . LEU A 1 98 ? 14.100 -2.004 -0.903 1.00 79.06 98 LEU A O 1
ATOM 729 N N . ASP A 1 99 ? 12.202 -3.185 -0.594 1.00 74.56 99 ASP A N 1
ATOM 730 C CA . ASP A 1 99 ? 12.792 -4.525 -0.736 1.00 74.56 99 ASP A CA 1
ATOM 731 C C . ASP A 1 99 ? 13.494 -4.719 -2.099 1.00 74.56 99 ASP A C 1
ATOM 733 O O . ASP A 1 99 ? 14.503 -5.406 -2.190 1.00 74.56 99 ASP A O 1
ATOM 737 N N . GLU A 1 100 ? 13.030 -4.019 -3.141 1.00 68.00 100 GLU A N 1
ATOM 738 C CA . GLU A 1 100 ? 13.602 -4.045 -4.499 1.00 68.00 100 GLU A CA 1
ATOM 739 C C . GLU A 1 100 ? 14.686 -2.971 -4.729 1.00 68.00 100 GLU A C 1
ATOM 741 O O . GLU A 1 100 ? 15.164 -2.775 -5.846 1.00 68.00 100 GLU A O 1
ATOM 746 N N . THR A 1 101 ? 15.095 -2.237 -3.688 1.00 66.06 101 THR A N 1
ATOM 747 C CA . THR A 1 101 ? 16.097 -1.153 -3.756 1.00 66.06 101 THR A CA 1
ATOM 748 C C . THR A 1 101 ? 15.850 -0.118 -4.873 1.00 66.06 101 THR A C 1
ATOM 750 O O . THR A 1 101 ? 16.724 0.149 -5.703 1.00 66.06 101 THR A O 1
ATOM 753 N N . PRO A 1 102 ? 14.658 0.498 -4.920 1.00 68.75 102 PRO A N 1
ATOM 754 C CA . PRO A 1 102 ? 14.276 1.392 -6.000 1.00 68.75 102 PRO A CA 1
ATOM 755 C C . PRO A 1 102 ? 15.080 2.696 -5.979 1.00 68.75 102 PRO A C 1
ATOM 757 O O . PRO A 1 102 ? 15.349 3.261 -4.918 1.00 68.75 102 PRO A O 1
ATOM 760 N N . THR A 1 103 ? 15.427 3.204 -7.162 1.00 67.50 103 THR A N 1
ATOM 761 C CA . THR A 1 103 ? 16.080 4.517 -7.321 1.00 67.50 103 THR A CA 1
ATOM 762 C C . THR A 1 103 ? 15.094 5.670 -7.098 1.00 67.50 103 THR A C 1
ATOM 764 O O . THR A 1 103 ? 15.432 6.651 -6.438 1.00 67.50 103 THR A O 1
ATOM 767 N N . ASP A 1 104 ? 13.851 5.498 -7.561 1.00 69.06 104 ASP A N 1
ATOM 768 C CA . ASP A 1 104 ? 12.781 6.497 -7.503 1.00 69.06 104 ASP A CA 1
ATOM 769 C C . ASP A 1 104 ? 11.470 5.854 -7.042 1.00 69.06 104 ASP A C 1
ATOM 771 O O . ASP A 1 104 ? 11.093 4.780 -7.523 1.00 69.06 104 ASP A O 1
ATOM 775 N N . ILE A 1 105 ? 10.759 6.529 -6.132 1.00 73.56 105 ILE A N 1
ATOM 7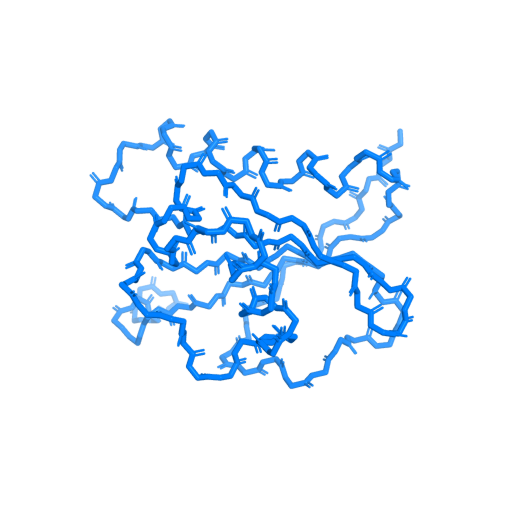76 C CA . ILE A 1 105 ? 9.427 6.129 -5.663 1.00 73.56 105 ILE A CA 1
ATOM 777 C C . ILE A 1 105 ? 8.461 7.296 -5.887 1.00 73.56 105 ILE A C 1
ATOM 779 O O . ILE A 1 105 ? 8.623 8.362 -5.289 1.00 73.56 105 ILE A O 1
ATOM 783 N N . ALA A 1 106 ? 7.423 7.080 -6.698 1.00 74.88 106 ALA A N 1
ATOM 784 C CA . ALA A 1 106 ? 6.300 8.010 -6.778 1.00 74.88 106 ALA A CA 1
ATOM 785 C C . ALA A 1 106 ? 5.308 7.744 -5.649 1.00 74.88 106 ALA A C 1
ATOM 787 O O . ALA A 1 106 ? 4.800 6.630 -5.503 1.00 74.88 106 ALA A O 1
ATOM 788 N N . LEU A 1 107 ? 4.990 8.787 -4.887 1.00 74.81 107 LEU A N 1
ATOM 789 C CA . LEU A 1 107 ? 3.886 8.766 -3.934 1.00 74.81 107 LEU A CA 1
ATOM 790 C C . LEU A 1 107 ? 2.637 9.333 -4.603 1.00 74.81 107 LEU A C 1
ATOM 792 O O . LEU A 1 107 ? 2.621 10.499 -5.001 1.00 74.81 107 LEU A O 1
ATOM 796 N N . VAL A 1 108 ? 1.588 8.517 -4.689 1.00 75.81 108 VAL A N 1
ATOM 797 C CA . VAL A 1 108 ? 0.282 8.905 -5.226 1.00 75.81 108 VAL A CA 1
ATOM 798 C C . VAL A 1 108 ? -0.728 8.881 -4.092 1.00 75.81 108 VAL A C 1
ATOM 800 O O . VAL A 1 108 ? -0.991 7.831 -3.509 1.00 75.81 108 VAL A O 1
ATOM 803 N N . MET A 1 109 ? -1.312 10.037 -3.794 1.00 72.94 109 MET A N 1
ATOM 804 C CA . MET A 1 109 ? -2.411 10.142 -2.839 1.00 72.94 109 MET A CA 1
ATOM 805 C C . MET A 1 109 ? -3.728 10.278 -3.591 1.00 72.94 109 MET A C 1
ATOM 807 O O . MET A 1 109 ? -3.924 11.225 -4.348 1.00 72.94 109 MET A O 1
ATOM 811 N N . VAL A 1 110 ? -4.631 9.333 -3.361 1.00 71.06 110 VAL A N 1
ATOM 812 C CA . VAL A 1 110 ? -6.011 9.380 -3.835 1.00 71.06 110 VAL A CA 1
ATOM 813 C C . VAL A 1 110 ? -6.839 9.904 -2.676 1.00 71.06 110 VAL A C 1
ATOM 815 O O . VAL A 1 110 ? -7.106 9.161 -1.739 1.00 71.06 110 VAL A O 1
ATOM 818 N N . ALA A 1 111 ? -7.193 11.185 -2.700 1.00 59.03 111 ALA A N 1
ATOM 819 C CA . ALA A 1 111 ? -8.100 11.750 -1.708 1.00 59.03 111 ALA A CA 1
ATOM 820 C C . ALA A 1 111 ? -9.537 11.287 -1.994 1.00 59.03 111 ALA A C 1
ATOM 822 O O . ALA A 1 111 ? -9.940 11.191 -3.154 1.00 59.03 111 ALA A O 1
ATOM 823 N N . ALA A 1 112 ? -10.314 11.015 -0.943 1.00 49.56 112 ALA A N 1
ATOM 824 C CA . ALA A 1 112 ? -11.764 11.113 -1.067 1.00 49.56 112 ALA A CA 1
ATOM 825 C C . ALA A 1 112 ? -12.095 12.605 -1.220 1.00 49.56 112 ALA A C 1
ATOM 827 O O . ALA A 1 112 ? -11.407 13.444 -0.634 1.00 49.56 112 ALA A O 1
ATOM 828 N N . GLU A 1 113 ? -13.104 12.940 -2.025 1.00 42.12 113 GLU A N 1
ATOM 829 C CA . GLU A 1 113 ? -13.431 14.320 -2.431 1.00 42.12 113 GLU A CA 1
ATOM 830 C C . GLU A 1 113 ? -13.540 15.315 -1.251 1.00 42.12 113 GLU A C 1
ATOM 832 O O . GLU A 1 113 ? -13.285 16.502 -1.424 1.00 42.12 113 GLU A O 1
ATOM 837 N N . GLU A 1 114 ? -13.789 14.844 -0.026 1.00 36.47 114 GLU A N 1
ATOM 838 C CA . GLU A 1 114 ? -13.874 15.659 1.195 1.00 36.47 114 GLU A CA 1
ATOM 839 C C . GLU A 1 114 ? -12.546 16.192 1.771 1.00 36.47 114 GLU A C 1
ATOM 841 O O . GLU A 1 114 ? -12.581 17.079 2.621 1.00 36.47 114 GLU A O 1
ATOM 846 N N . GLN A 1 115 ? -11.370 15.718 1.340 1.00 39.66 115 GLN A N 1
ATOM 847 C CA . GLN A 1 115 ? -10.080 16.158 1.918 1.00 39.66 115 GLN A CA 1
ATOM 848 C C . GLN A 1 115 ? -9.259 17.094 1.025 1.00 39.66 115 GLN A C 1
ATOM 850 O O . GLN A 1 115 ? -8.210 17.581 1.447 1.00 39.66 115 GLN A O 1
ATOM 855 N N . VAL A 1 116 ? -9.731 17.397 -0.187 1.00 38.59 116 VAL A N 1
ATOM 856 C CA . VAL A 1 116 ? -9.044 18.337 -1.094 1.00 38.59 116 VAL A CA 1
ATOM 857 C C . VAL A 1 116 ? -9.182 19.791 -0.605 1.00 38.59 116 VAL A C 1
ATOM 859 O O . VAL A 1 116 ? -8.346 20.631 -0.922 1.00 38.59 116 VAL A O 1
ATOM 862 N N . GLN A 1 117 ? -10.166 20.083 0.252 1.00 34.62 117 GLN A N 1
ATOM 863 C CA . GLN A 1 117 ? -10.485 21.448 0.686 1.00 34.62 117 GLN A CA 1
ATOM 864 C C . GLN A 1 117 ? -9.552 22.038 1.767 1.00 34.62 117 GLN A C 1
ATOM 866 O O . GLN A 1 117 ? -9.664 23.222 2.062 1.00 34.62 117 GLN A O 1
ATOM 871 N N . GLN A 1 118 ? -8.656 21.256 2.384 1.00 32.97 118 GLN A N 1
ATOM 872 C CA . GLN A 1 118 ? -7.753 21.746 3.452 1.00 32.97 118 GLN A CA 1
ATOM 873 C C . GLN A 1 118 ? -6.300 21.964 2.997 1.00 32.97 118 GLN A C 1
ATOM 875 O O . GLN A 1 118 ? -5.439 22.271 3.817 1.00 32.97 118 GLN A O 1
ATOM 880 N N . LEU A 1 119 ? 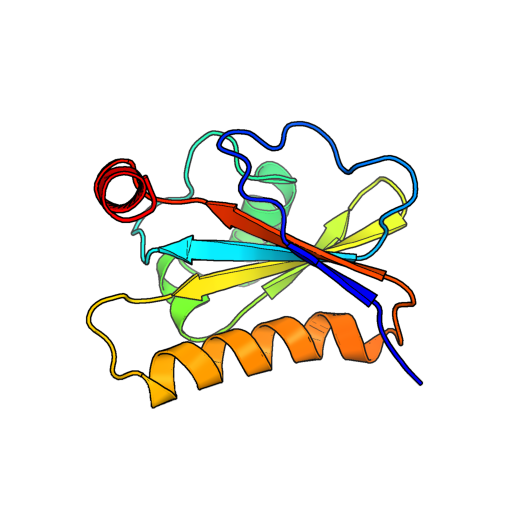-6.022 21.811 1.701 1.00 35.34 119 LEU A N 1
ATOM 881 C CA . LEU A 1 119 ? -4.694 21.998 1.103 1.00 35.34 119 LEU A CA 1
ATOM 882 C C . LEU A 1 119 ? -4.682 23.080 0.006 1.00 35.34 119 LEU A C 1
ATOM 884 O O . LEU A 1 119 ? -3.814 23.048 -0.867 1.00 35.34 119 LEU A O 1
ATOM 888 N N . ALA A 1 120 ? -5.635 24.018 0.061 1.00 32.56 120 ALA A N 1
ATOM 889 C CA . ALA A 1 120 ? -5.662 25.240 -0.747 1.00 32.56 120 ALA A CA 1
ATOM 890 C C . ALA A 1 120 ? -5.235 26.452 0.091 1.00 32.56 120 ALA A C 1
ATOM 892 O O . ALA A 1 120 ? -5.749 26.583 1.226 1.00 32.56 120 ALA A O 1
#

Secondary structure (DSSP, 8-state):
---EEEEEE-S---SPPTT--EEEEEEE--SSPPTT-TTHHHHHHHHHHTT--GGGGGTS-EEEE-TTS-EEEEEEE-TTS-HHHHHHHHHHHHHHHHTT--SEEEEEE---GGGGGG--

Foldseek 3Di:
DDADEDEDEDQAPPDDDPPAQAEEEEEAQDQDDDDRDPPVVQVVVVCVVVVHGSNCLQVDWDWDGDPVRGIYIYHHAHPPDDPVSRVVSVVNRVVVRCVVVDNYYYYYYNYDPVPVVPPD

Sequence (120 aa):
MTATVTTTAIASFQKAPAGIRHILVVTPLAKTLAQGLPARSQLAAVLKRRELKPAELAKSPLALDLPEGGRCAYVMVDPAADRFSQLTVLRKAALLLLDETPTDIALVMVAAEEQVQQLA

pLDDT: mean 70.01, std 17.4, range [32.56, 89.69]